Protein AF-A0A3C0DJ06-F1 (afdb_monomer)

pLDDT: mean 79.45, std 18.61, range [30.72, 96.0]

Mean predicted aligned error: 8.32 Å

Nearest PDB structures (foldseek):
  1d2a-assembly2_B  TM=7.781E-01  e=3.397E+00  Saccharomyces cerevisiae
  7u2p-assembly1_B  TM=2.894E-01  e=1.034E+00  Homo sapiens
  7s0y-assembly1_B  TM=3.295E-01  e=7.508E+00  Homo sapiens
  7p8d-assembly1_A  TM=2.567E-01  e=7.028E+00  Arabidopsis thaliana

Solvent-accessible surface area (backbone atoms only — not comparable to full-atom values): 7655 Å² total; per-residue (Å²): 89,37,40,34,25,24,23,50,59,34,25,50,46,6,32,50,27,46,35,34,61,62,63,78,38,62,61,90,46,79,80,52,70,73,57,49,74,67,41,81,63,39,72,38,82,88,59,55,58,79,42,82,40,84,74,50,64,43,99,82,68,25,43,33,27,26,24,6,34,57,98,40,50,71,59,52,54,50,48,54,52,53,52,38,34,72,74,65,79,38,81,71,51,71,48,79,44,67,28,77,87,38,66,34,54,65,41,51,61,59,40,50,52,64,69,74,44,94,79,76,80,83,78,80,72,86,66,68,64,75,77,77,115

Radius of gyration: 14.32 Å; Cα contacts (8 Å, |Δi|>4): 211; chains: 1; bounding box: 41×31×36 Å

Foldseek 3Di:
DAEEEEEAFLAAQQQLLLCCLQVLDPLVDDDDPVSQVPGPRHRDPPDGALDWDFRDAHPVRHTYTTHNQRVNVVVSVVCVQVVCCVPVVDRPQYDYDYRVLPPSSNSVVVSVVVVVPPPNDDDPPPPPPVVVD

Sequence (133 aa):
MNVVYYCWDGIFDSPMAAMIHLGYLSEERPPKIGELMALPNYGRLDRQAGRLYFAGADGHINAVFTLGCLNKAELIQRVIREATRQLFNSEAQFLFFDCQSIPAWRCSLAKWFAMADPSGLRLNYRKSIKSFA

Secondary structure (DSSP, 8-state):
-EEEEEESSSSSHHHHHHHHHTTSS-SSSPPPHHHHHHSTTTT-TT--TT-EEEEEE-TT-PEEEEEE-TT-HHHHHHHHHHHHHHHHSS---EEEEESSSS-GGGTHHHHHHHHH-SS-----TTTTGGG--

Structure (mmCIF, N/CA/C/O backbone):
data_AF-A0A3C0DJ06-F1
#
_entry.id   AF-A0A3C0DJ06-F1
#
loop_
_atom_site.group_PDB
_atom_site.id
_atom_site.type_symbol
_atom_site.label_atom_id
_atom_site.label_alt_id
_atom_site.label_comp_id
_atom_site.label_asym_id
_atom_site.label_entity_id
_atom_site.label_seq_id
_atom_site.pdbx_PDB_ins_code
_atom_site.Cartn_x
_atom_site.Cartn_y
_atom_site.Cartn_z
_atom_site.occupancy
_atom_site.B_iso_or_equiv
_atom_site.auth_seq_id
_atom_site.auth_comp_id
_atom_site.auth_asym_id
_atom_site.auth_atom_id
_atom_site.pdbx_PDB_model_num
ATOM 1 N N . MET A 1 1 ? -4.601 -8.343 12.067 1.00 87.12 1 MET A N 1
ATOM 2 C CA . MET A 1 1 ? -4.062 -6.958 12.074 1.00 87.12 1 MET A CA 1
ATOM 3 C C . MET A 1 1 ? -4.282 -6.306 10.709 1.00 87.12 1 MET A C 1
ATOM 5 O O . MET A 1 1 ? -4.351 -7.036 9.725 1.00 87.12 1 MET A O 1
ATOM 9 N N . ASN A 1 2 ? -4.358 -4.973 10.619 1.00 91.56 2 ASN A N 1
ATOM 10 C CA . ASN A 1 2 ? -4.244 -4.254 9.342 1.00 91.56 2 ASN A CA 1
ATOM 11 C C . ASN A 1 2 ? -2.824 -3.684 9.199 1.00 91.56 2 ASN A C 1
ATOM 13 O O . ASN A 1 2 ? -2.410 -2.826 9.980 1.00 91.56 2 ASN A O 1
ATOM 17 N N . VAL A 1 3 ? -2.071 -4.148 8.207 1.00 94.38 3 VAL A N 1
ATOM 18 C CA . VAL A 1 3 ? -0.706 -3.689 7.917 1.00 94.38 3 VAL A CA 1
ATOM 19 C C . VAL A 1 3 ? -0.751 -2.737 6.732 1.00 94.38 3 VAL A C 1
ATOM 21 O O . VAL A 1 3 ? -1.237 -3.098 5.668 1.00 94.38 3 VAL A O 1
ATOM 24 N N . VAL A 1 4 ? -0.246 -1.520 6.894 1.00 95.12 4 VAL A N 1
ATOM 25 C CA . VAL A 1 4 ? -0.295 -0.476 5.869 1.00 95.12 4 VAL A CA 1
ATOM 26 C C . VAL A 1 4 ? 1.118 -0.032 5.522 1.00 95.12 4 VAL A C 1
ATOM 28 O O . VAL A 1 4 ? 1.774 0.669 6.293 1.00 95.12 4 VAL A O 1
ATOM 31 N N . TYR A 1 5 ? 1.568 -0.389 4.325 1.00 94.12 5 TYR A N 1
ATOM 32 C CA . TYR A 1 5 ? 2.773 0.177 3.729 1.00 94.12 5 TYR A CA 1
ATOM 33 C C . TYR A 1 5 ? 2.426 1.503 3.067 1.00 94.12 5 TYR A C 1
ATOM 35 O O . TYR A 1 5 ? 1.497 1.565 2.258 1.00 94.12 5 TYR A O 1
ATOM 43 N N . TYR A 1 6 ? 3.157 2.569 3.386 1.00 94.12 6 TYR A N 1
ATOM 44 C CA . TYR A 1 6 ? 2.919 3.869 2.771 1.00 94.12 6 TYR A CA 1
ATOM 45 C C . TYR A 1 6 ? 4.182 4.508 2.202 1.00 94.12 6 TYR A C 1
ATOM 47 O O . TYR A 1 6 ? 5.285 4.316 2.707 1.00 94.12 6 TYR A O 1
ATOM 55 N N . CYS A 1 7 ? 4.003 5.287 1.140 1.00 92.25 7 CYS A N 1
ATOM 56 C CA . CYS A 1 7 ? 5.034 6.150 0.565 1.00 92.25 7 CYS A CA 1
ATOM 57 C C . CYS A 1 7 ? 4.411 7.474 0.093 1.00 92.25 7 CYS A C 1
ATOM 59 O O . CYS A 1 7 ? 3.292 7.806 0.492 1.00 92.25 7 CYS A O 1
ATOM 61 N N . TRP A 1 8 ? 5.125 8.246 -0.729 1.00 92.56 8 TRP A N 1
ATOM 62 C CA . TRP A 1 8 ? 4.641 9.534 -1.224 1.00 92.56 8 TRP A CA 1
ATOM 63 C C . TRP A 1 8 ? 3.382 9.385 -2.091 1.00 92.56 8 TRP A C 1
ATOM 65 O O . TRP A 1 8 ? 2.309 9.847 -1.719 1.00 92.56 8 TRP A O 1
ATOM 75 N N . ASP A 1 9 ? 3.479 8.705 -3.228 1.00 92.00 9 ASP A N 1
ATOM 76 C CA . ASP A 1 9 ? 2.391 8.599 -4.210 1.00 92.00 9 ASP A CA 1
ATOM 77 C C . ASP A 1 9 ? 1.561 7.313 -4.073 1.00 92.00 9 ASP A C 1
ATOM 79 O O . ASP A 1 9 ? 0.401 7.268 -4.477 1.00 92.00 9 ASP A O 1
ATOM 83 N N . GLY A 1 10 ? 2.120 6.277 -3.447 1.00 92.19 10 GLY A N 1
ATOM 84 C CA . GLY A 1 10 ? 1.491 4.964 -3.353 1.00 92.19 10 GLY A CA 1
ATOM 85 C C . GLY A 1 10 ? 1.641 4.111 -4.614 1.00 92.19 10 GLY A C 1
ATOM 86 O O . GLY A 1 10 ? 0.869 3.160 -4.760 1.00 92.19 10 GLY A O 1
ATOM 87 N N . ILE A 1 11 ? 2.568 4.450 -5.518 1.00 91.88 11 ILE A N 1
ATOM 88 C CA . ILE A 1 11 ? 2.710 3.863 -6.863 1.00 91.88 11 ILE A CA 1
ATOM 89 C C . ILE A 1 11 ? 3.858 2.847 -6.932 1.00 91.88 11 ILE A C 1
ATOM 91 O O . ILE A 1 11 ? 3.706 1.803 -7.567 1.00 91.88 11 ILE A O 1
ATOM 95 N N . PHE A 1 12 ? 4.988 3.123 -6.273 1.00 89.19 12 PHE A N 1
ATOM 96 C CA . PHE A 1 12 ? 6.198 2.299 -6.400 1.00 89.19 12 PHE A CA 1
ATOM 97 C C . PHE A 1 12 ? 6.593 1.609 -5.090 1.00 89.19 12 PHE A C 1
ATOM 99 O O . PHE A 1 12 ? 6.413 0.398 -4.955 1.00 89.19 12 PHE A O 1
ATOM 106 N N . ASP A 1 13 ? 7.086 2.369 -4.108 1.00 89.50 13 ASP A N 1
ATOM 107 C CA . ASP A 1 13 ? 7.722 1.785 -2.919 1.00 89.50 13 ASP A CA 1
ATOM 108 C C . ASP A 1 13 ? 6.750 0.998 -2.043 1.00 89.50 13 ASP A C 1
ATOM 110 O O . ASP A 1 13 ? 7.060 -0.116 -1.625 1.00 89.50 13 ASP A O 1
ATOM 114 N N . SER A 1 14 ? 5.555 1.541 -1.779 1.00 92.75 14 SER A N 1
ATOM 115 C CA . SER A 1 14 ? 4.585 0.842 -0.930 1.00 92.75 14 SER A CA 1
ATOM 116 C C . SER A 1 14 ? 3.993 -0.413 -1.584 1.00 92.75 14 SER A C 1
ATOM 118 O O . SER A 1 14 ? 3.948 -1.433 -0.894 1.00 92.75 14 SER A O 1
ATOM 120 N N . PRO A 1 15 ? 3.609 -0.432 -2.883 1.00 92.31 15 PRO A N 1
ATOM 121 C CA . PRO A 1 15 ? 3.297 -1.683 -3.575 1.00 92.31 15 PRO A CA 1
ATOM 122 C C . PRO A 1 15 ? 4.436 -2.699 -3.539 1.00 92.31 15 PRO A C 1
ATOM 124 O O . PRO A 1 15 ? 4.191 -3.858 -3.215 1.00 92.31 15 PRO A O 1
ATOM 127 N N . MET A 1 16 ? 5.677 -2.279 -3.797 1.00 90.75 16 MET A N 1
ATOM 128 C CA . MET A 1 16 ? 6.826 -3.187 -3.760 1.00 90.75 16 MET A CA 1
ATOM 129 C C . MET A 1 16 ? 7.028 -3.797 -2.365 1.00 90.75 16 MET A C 1
ATOM 131 O O . MET A 1 16 ? 7.156 -5.015 -2.241 1.00 90.75 16 MET A O 1
ATOM 135 N N . A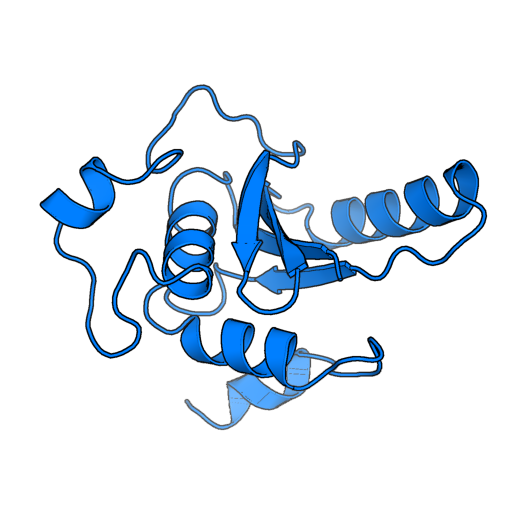LA A 1 17 ? 6.992 -2.979 -1.310 1.00 91.19 17 ALA A N 1
ATOM 136 C CA . ALA A 1 17 ? 7.136 -3.433 0.072 1.00 91.19 17 ALA A CA 1
ATOM 137 C C . ALA A 1 17 ? 6.025 -4.410 0.493 1.00 91.19 17 ALA A C 1
ATOM 139 O O . ALA A 1 17 ? 6.304 -5.430 1.126 1.00 91.19 17 ALA A O 1
ATOM 140 N N . ALA A 1 18 ? 4.776 -4.147 0.098 1.00 92.56 18 ALA A N 1
ATOM 141 C CA . ALA A 1 18 ? 3.665 -5.059 0.353 1.00 92.56 18 ALA A CA 1
ATOM 142 C C . ALA A 1 18 ? 3.850 -6.410 -0.359 1.00 92.56 18 ALA A C 1
ATOM 144 O O . ALA A 1 18 ? 3.535 -7.451 0.210 1.00 92.56 18 ALA A O 1
ATOM 145 N N . MET A 1 19 ? 4.396 -6.418 -1.577 1.00 92.56 19 MET A N 1
ATOM 146 C CA . MET A 1 19 ? 4.654 -7.659 -2.317 1.00 92.56 19 MET A CA 1
ATOM 147 C C . MET A 1 19 ? 5.810 -8.472 -1.724 1.00 92.56 19 MET A C 1
ATOM 149 O O . MET A 1 19 ? 5.752 -9.700 -1.731 1.00 92.56 19 MET A O 1
ATOM 153 N N . ILE A 1 20 ? 6.814 -7.814 -1.139 1.00 90.12 20 ILE A N 1
ATOM 154 C CA . ILE A 1 20 ? 7.853 -8.481 -0.335 1.00 90.12 20 ILE A CA 1
ATOM 155 C C . ILE A 1 20 ? 7.235 -9.104 0.919 1.00 90.12 20 ILE A C 1
ATOM 157 O O . ILE A 1 20 ? 7.450 -10.284 1.189 1.00 90.12 20 ILE A O 1
ATOM 161 N N . HIS A 1 21 ? 6.412 -8.347 1.654 1.00 90.62 21 HIS A N 1
ATOM 162 C CA . HIS A 1 21 ? 5.714 -8.855 2.839 1.00 90.62 21 HIS A CA 1
ATOM 163 C C . HIS A 1 21 ? 4.938 -10.136 2.521 1.00 90.62 21 HIS A C 1
ATOM 165 O O . HIS A 1 21 ? 5.077 -11.145 3.213 1.00 90.62 21 HIS A O 1
ATOM 171 N N . LEU A 1 22 ? 4.148 -10.096 1.447 1.00 91.50 22 LEU A N 1
ATOM 172 C CA . LEU A 1 22 ? 3.293 -11.195 1.003 1.00 91.50 22 LEU A CA 1
ATOM 173 C C . LEU A 1 22 ? 4.073 -12.364 0.370 1.00 91.50 22 LEU A C 1
ATOM 175 O O . LEU A 1 22 ? 3.467 -13.369 0.017 1.00 91.50 22 LEU A O 1
ATOM 179 N N . GLY A 1 23 ? 5.400 -12.260 0.237 1.00 90.06 23 GLY A N 1
ATOM 180 C CA . GLY A 1 23 ? 6.252 -13.329 -0.289 1.00 90.06 23 GLY A CA 1
ATOM 181 C C . GLY A 1 23 ? 6.265 -13.453 -1.816 1.00 90.06 23 GLY A C 1
ATOM 182 O O . GLY A 1 23 ? 6.796 -14.431 -2.332 1.00 90.06 23 GLY A O 1
ATOM 183 N N . TYR A 1 24 ? 5.720 -12.475 -2.549 1.00 91.38 24 TYR A N 1
ATOM 184 C CA . TYR A 1 24 ? 5.813 -12.428 -4.016 1.00 91.38 24 TYR A CA 1
ATOM 185 C C . TYR A 1 24 ? 7.195 -11.982 -4.504 1.00 91.38 24 TYR A C 1
ATOM 187 O O . TYR A 1 24 ? 7.587 -12.291 -5.627 1.00 91.38 24 TYR A O 1
ATOM 195 N N . LEU A 1 25 ? 7.929 -11.242 -3.671 1.00 90.56 25 LEU A N 1
ATOM 196 C CA . LEU A 1 25 ? 9.300 -10.816 -3.930 1.00 90.56 25 LEU A CA 1
ATOM 197 C C . LEU A 1 25 ? 10.246 -11.343 -2.851 1.00 90.56 25 LEU A C 1
ATOM 199 O O . LEU A 1 25 ? 9.868 -11.499 -1.692 1.00 90.56 25 LEU A O 1
ATOM 203 N N . SER A 1 26 ? 11.501 -11.559 -3.242 1.00 86.69 26 SER A N 1
ATOM 204 C CA . SER A 1 26 ? 12.563 -11.980 -2.329 1.00 86.69 26 SER A CA 1
ATOM 205 C C . SER A 1 26 ? 12.904 -10.893 -1.308 1.00 86.69 26 SER A C 1
ATOM 207 O O . SER A 1 26 ? 13.080 -9.733 -1.670 1.00 86.69 26 SER A O 1
ATOM 209 N N . GLU A 1 27 ? 13.104 -11.295 -0.054 1.00 83.25 27 GLU A N 1
ATOM 210 C CA . GLU A 1 27 ? 13.592 -10.423 1.028 1.00 83.25 27 GLU A CA 1
ATOM 211 C C . GLU A 1 27 ? 15.120 -10.285 1.050 1.00 83.25 27 GLU A C 1
ATOM 213 O O . GLU A 1 27 ? 15.652 -9.332 1.613 1.00 83.25 27 GLU A O 1
ATOM 218 N N . GLU A 1 28 ? 15.832 -11.241 0.450 1.00 83.25 28 GLU A N 1
ATOM 219 C CA . GLU A 1 28 ? 17.297 -11.342 0.540 1.00 83.25 28 GLU A CA 1
ATOM 220 C C . GLU A 1 28 ? 18.043 -10.639 -0.601 1.00 83.25 28 GLU A C 1
ATOM 222 O O . GLU A 1 28 ? 19.263 -10.484 -0.554 1.00 83.25 28 GLU A O 1
ATOM 227 N N . ARG A 1 29 ? 17.329 -10.213 -1.649 1.00 83.44 29 ARG A N 1
ATOM 228 C C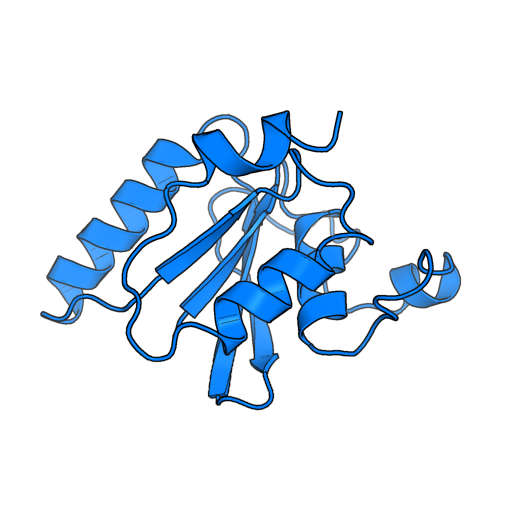A . ARG A 1 29 ? 17.931 -9.591 -2.832 1.00 83.44 29 ARG A CA 1
ATOM 229 C C . ARG A 1 29 ? 17.031 -8.510 -3.422 1.00 83.44 29 ARG A C 1
ATOM 231 O O . ARG A 1 29 ? 15.811 -8.595 -3.284 1.00 83.44 29 ARG A O 1
ATOM 238 N N . PRO A 1 30 ? 17.601 -7.551 -4.168 1.00 80.00 30 PRO A N 1
ATOM 239 C CA . PRO A 1 30 ? 16.808 -6.626 -4.959 1.00 80.00 30 PRO A CA 1
ATOM 240 C C . PRO A 1 30 ? 15.898 -7.354 -5.970 1.00 80.00 30 PRO A C 1
ATOM 242 O O . PRO A 1 30 ? 16.296 -8.381 -6.547 1.00 80.00 30 PRO A O 1
ATOM 245 N N . PRO A 1 31 ? 14.686 -6.829 -6.215 1.00 84.56 31 PRO A N 1
ATOM 246 C CA . PRO A 1 31 ? 13.795 -7.355 -7.237 1.00 84.56 31 PRO A CA 1
ATOM 247 C C . PRO A 1 31 ? 14.316 -7.017 -8.638 1.00 84.56 31 PRO A C 1
ATOM 249 O O . PRO A 1 31 ? 14.887 -5.952 -8.882 1.00 84.56 31 PRO A O 1
ATOM 252 N N . LYS A 1 32 ? 14.106 -7.931 -9.583 1.00 86.38 32 LYS A N 1
ATOM 253 C CA . LYS A 1 32 ? 14.376 -7.702 -11.005 1.00 86.38 32 LYS A CA 1
ATOM 254 C C . LYS A 1 32 ? 13.254 -6.864 -11.609 1.00 86.38 32 LYS A C 1
ATOM 256 O O . LYS A 1 32 ? 12.100 -6.981 -11.208 1.00 86.38 32 LYS A O 1
ATOM 261 N N . ILE A 1 33 ? 13.566 -6.099 -12.655 1.00 81.75 33 ILE A N 1
ATOM 262 C CA . ILE A 1 33 ? 12.565 -5.263 -13.335 1.00 81.75 33 ILE A CA 1
ATOM 263 C C . ILE A 1 33 ? 11.360 -6.074 -13.836 1.00 81.75 33 ILE A C 1
ATOM 265 O O . ILE A 1 33 ? 10.226 -5.646 -13.673 1.00 81.75 33 ILE A O 1
ATOM 269 N N . GLY A 1 34 ? 11.587 -7.281 -14.366 1.00 86.38 34 GLY A N 1
ATOM 270 C CA . GLY A 1 34 ? 10.505 -8.164 -14.809 1.00 86.38 34 GLY A CA 1
ATOM 271 C C . GLY A 1 34 ? 9.607 -8.649 -13.668 1.00 86.38 34 GLY A C 1
ATOM 272 O O . GLY A 1 34 ? 8.408 -8.793 -13.872 1.00 86.38 34 GLY A O 1
ATOM 273 N N . GLU A 1 35 ? 10.160 -8.841 -12.463 1.00 89.44 35 GLU A N 1
ATOM 274 C CA . GLU A 1 35 ? 9.368 -9.182 -11.274 1.00 89.44 35 GLU A CA 1
ATOM 275 C C . GLU A 1 35 ? 8.482 -7.997 -10.893 1.00 89.44 35 GLU A C 1
ATOM 277 O O . GLU A 1 35 ? 7.284 -8.174 -10.728 1.00 89.44 35 GLU A O 1
ATOM 282 N N . LEU A 1 36 ? 9.045 -6.782 -10.852 1.00 85.44 36 LEU A N 1
ATOM 283 C CA . LEU A 1 36 ? 8.313 -5.553 -10.527 1.00 85.44 36 LEU A CA 1
ATOM 284 C C . LEU A 1 36 ? 7.171 -5.261 -11.501 1.00 85.44 36 LEU A C 1
ATOM 286 O O . LEU A 1 36 ? 6.060 -4.963 -11.071 1.00 85.44 36 LEU A O 1
ATOM 290 N N . MET A 1 37 ? 7.425 -5.382 -12.804 1.00 84.25 37 MET A N 1
ATOM 291 C CA . MET A 1 37 ? 6.420 -5.131 -13.843 1.00 84.25 37 MET A CA 1
ATOM 292 C C . MET A 1 37 ? 5.293 -6.174 -13.852 1.00 84.25 37 MET A C 1
ATOM 294 O O . MET A 1 37 ? 4.224 -5.904 -14.393 1.00 84.25 37 MET A O 1
ATOM 298 N N . ALA A 1 38 ? 5.517 -7.348 -13.255 1.00 88.69 38 ALA A N 1
ATOM 299 C CA . ALA A 1 38 ? 4.501 -8.383 -13.094 1.00 88.69 38 ALA A CA 1
ATOM 300 C C . ALA A 1 38 ? 3.657 -8.208 -11.819 1.00 88.69 38 ALA A C 1
ATOM 302 O O . ALA A 1 38 ? 2.638 -8.886 -11.667 1.00 88.69 38 ALA A O 1
ATOM 303 N N . LEU A 1 39 ? 4.059 -7.329 -10.892 1.00 85.31 39 LEU A N 1
ATOM 304 C CA . LEU A 1 39 ? 3.345 -7.166 -9.632 1.00 85.31 39 LEU A CA 1
ATOM 305 C C . LEU A 1 39 ? 2.010 -6.452 -9.830 1.00 85.31 39 LEU A C 1
ATOM 307 O O . LEU A 1 39 ? 1.941 -5.412 -10.496 1.00 85.31 39 LEU A O 1
ATOM 311 N N . PRO A 1 40 ? 0.949 -6.919 -9.153 1.00 77.12 40 PRO A N 1
ATOM 312 C CA . PRO A 1 40 ? -0.277 -6.157 -9.082 1.00 77.12 40 PRO A CA 1
ATOM 313 C C . PRO A 1 40 ? 0.009 -4.821 -8.393 1.00 77.12 40 PRO A C 1
ATOM 315 O O . PRO A 1 40 ? 0.679 -4.750 -7.364 1.00 77.12 40 PRO A O 1
ATOM 318 N N . ASN A 1 41 ? -0.557 -3.751 -8.943 1.00 80.19 41 ASN A N 1
ATOM 319 C CA . ASN A 1 41 ? -0.525 -2.403 -8.376 1.00 80.19 41 ASN A CA 1
ATOM 320 C C . ASN A 1 41 ? 0.805 -1.637 -8.418 1.00 80.19 41 ASN A C 1
ATOM 322 O O . ASN A 1 41 ? 0.792 -0.454 -8.073 1.00 80.19 41 ASN A O 1
ATOM 326 N N . TYR A 1 42 ? 1.904 -2.238 -8.873 1.00 88.75 42 TYR A N 1
ATOM 327 C CA . TYR A 1 42 ? 3.170 -1.529 -9.065 1.00 88.75 42 TYR A CA 1
ATOM 328 C C . TYR A 1 42 ? 3.119 -0.643 -10.319 1.00 88.75 42 TYR A C 1
ATOM 330 O O . TYR A 1 42 ? 2.629 -1.068 -11.364 1.00 88.75 42 TYR A O 1
ATOM 338 N N . GLY A 1 43 ? 3.584 0.605 -10.224 1.00 86.25 43 GLY A N 1
ATOM 339 C CA . GLY A 1 43 ? 3.647 1.525 -11.370 1.00 86.25 43 GLY A CA 1
ATOM 340 C C . GLY A 1 43 ? 2.288 2.000 -11.902 1.00 86.25 43 GLY A C 1
ATOM 341 O O . GLY A 1 43 ? 2.216 2.613 -12.965 1.00 86.25 43 GLY A O 1
ATOM 342 N N . ARG A 1 44 ? 1.195 1.727 -11.181 1.00 88.06 44 ARG A N 1
ATOM 343 C CA . ARG A 1 44 ? -0.167 2.090 -11.591 1.00 88.06 44 ARG A CA 1
ATOM 344 C C . ARG A 1 44 ? -0.459 3.573 -11.368 1.00 88.06 44 ARG A C 1
ATOM 346 O O . ARG A 1 44 ? -0.691 4.000 -10.239 1.00 88.06 44 ARG A O 1
ATOM 353 N N . LEU A 1 45 ? -0.500 4.335 -12.461 1.00 85.38 45 LEU A N 1
ATOM 354 C CA . LEU A 1 45 ? -0.758 5.783 -12.457 1.00 85.38 45 LEU A CA 1
ATOM 355 C C . LEU A 1 45 ? -2.214 6.160 -12.141 1.00 85.38 45 LEU A C 1
ATOM 357 O O . LEU A 1 45 ? -2.493 7.307 -11.815 1.00 85.38 45 LEU A O 1
ATOM 361 N N . ASP A 1 46 ? -3.148 5.211 -12.217 1.00 87.44 46 ASP A N 1
ATOM 362 C CA . ASP A 1 46 ? -4.557 5.417 -11.862 1.00 87.44 46 ASP A CA 1
ATOM 363 C C . ASP A 1 46 ? -4.809 5.385 -10.342 1.00 87.44 46 ASP A C 1
ATOM 365 O O . ASP A 1 46 ? -5.927 5.627 -9.875 1.00 87.44 46 ASP A O 1
ATOM 369 N N . ARG A 1 47 ? -3.768 5.106 -9.550 1.00 88.81 47 ARG A N 1
ATOM 370 C CA . ARG A 1 47 ? -3.825 5.147 -8.092 1.00 88.81 47 ARG A CA 1
ATOM 371 C C . ARG A 1 47 ? -3.792 6.585 -7.586 1.00 88.81 47 ARG A C 1
ATOM 373 O O . ARG A 1 47 ? -3.045 7.435 -8.049 1.00 88.81 47 ARG A O 1
ATOM 380 N N . GLN A 1 48 ? -4.606 6.820 -6.570 1.00 90.19 48 GLN A N 1
ATOM 381 C CA . GLN A 1 48 ? -4.766 8.112 -5.912 1.00 90.19 48 GLN A CA 1
ATOM 382 C C . GLN A 1 48 ? -4.172 8.084 -4.504 1.00 90.19 48 GLN A C 1
ATOM 384 O O . GLN A 1 48 ? -4.469 7.176 -3.719 1.00 90.19 48 GLN A O 1
ATOM 389 N N . ALA A 1 49 ? -3.380 9.106 -4.174 1.00 92.62 49 ALA A N 1
ATOM 390 C CA . ALA A 1 49 ? -2.951 9.357 -2.804 1.00 92.62 49 ALA A CA 1
ATOM 391 C C . ALA A 1 49 ? -4.168 9.583 -1.885 1.00 92.62 49 ALA A C 1
ATOM 393 O O . ALA A 1 49 ? -5.210 10.076 -2.312 1.00 92.62 49 ALA A O 1
ATOM 394 N N . GLY A 1 50 ? -4.045 9.195 -0.617 1.00 94.19 50 GLY A N 1
ATOM 395 C CA . GLY A 1 50 ? -5.127 9.226 0.369 1.00 94.19 50 GLY A CA 1
ATOM 396 C C . GLY A 1 50 ? -6.071 8.021 0.315 1.00 94.19 50 GLY A C 1
ATOM 397 O O . GLY A 1 50 ? -6.924 7.892 1.191 1.00 94.19 50 GLY A O 1
ATOM 398 N N . ARG A 1 51 ? -5.913 7.111 -0.657 1.00 93.75 51 ARG A N 1
ATOM 399 C CA . ARG A 1 51 ? -6.712 5.883 -0.760 1.00 93.75 51 ARG A CA 1
ATOM 400 C C . ARG A 1 51 ? -5.921 4.657 -0.306 1.00 93.75 51 ARG A C 1
ATOM 402 O O . ARG A 1 51 ? -4.803 4.427 -0.761 1.00 93.75 51 ARG A O 1
ATOM 409 N N . LEU A 1 52 ? -6.538 3.853 0.562 1.00 94.06 52 LEU A N 1
ATOM 410 C CA . LEU A 1 52 ? -6.057 2.516 0.910 1.00 94.06 52 LEU A CA 1
ATOM 411 C C . LEU A 1 52 ? -6.387 1.537 -0.219 1.00 94.06 52 LEU A C 1
ATOM 413 O O . LEU A 1 52 ? -7.536 1.446 -0.655 1.00 94.06 52 LEU A O 1
ATOM 417 N N . TYR A 1 53 ? -5.389 0.773 -0.650 1.00 95.12 53 TYR A N 1
ATOM 418 C CA . TYR A 1 53 ? -5.564 -0.326 -1.595 1.00 95.12 53 TYR A CA 1
ATOM 419 C C . TYR A 1 53 ? -5.181 -1.635 -0.929 1.00 95.12 53 TYR A C 1
ATOM 421 O O . TYR A 1 53 ? -4.057 -1.776 -0.446 1.00 95.12 53 TYR A O 1
ATOM 429 N N . PHE A 1 54 ? -6.107 -2.589 -0.930 1.00 95.31 54 PHE A N 1
ATOM 430 C CA . PHE A 1 54 ? -5.855 -3.937 -0.441 1.00 95.31 54 PHE A CA 1
ATOM 431 C C . PHE A 1 54 ? -4.861 -4.654 -1.361 1.00 95.31 54 PHE A C 1
ATOM 433 O O . PHE A 1 54 ? -5.033 -4.665 -2.580 1.00 95.31 54 PHE A O 1
ATOM 440 N N . ALA A 1 55 ? -3.806 -5.207 -0.771 1.00 94.00 55 ALA A N 1
ATOM 441 C CA . ALA A 1 55 ? -2.745 -5.925 -1.467 1.00 94.00 55 ALA A CA 1
ATOM 442 C C . ALA A 1 55 ? -2.887 -7.447 -1.319 1.00 94.00 55 ALA A C 1
ATOM 444 O O . ALA A 1 55 ? -2.527 -8.179 -2.236 1.00 94.00 55 ALA A O 1
ATOM 445 N N . GLY A 1 56 ? -3.421 -7.920 -0.191 1.00 94.44 56 GLY A N 1
ATOM 446 C CA . GLY A 1 56 ? -3.610 -9.341 0.088 1.00 94.44 56 GLY A CA 1
ATOM 447 C C . GLY A 1 56 ? -3.670 -9.628 1.584 1.00 94.44 56 GLY A C 1
ATOM 448 O O . GLY A 1 56 ? -3.640 -8.707 2.400 1.00 94.44 56 GLY A O 1
ATOM 449 N N . ALA A 1 57 ? -3.746 -10.908 1.937 1.00 94.12 57 ALA A N 1
ATOM 450 C CA . ALA A 1 57 ? -3.593 -11.377 3.309 1.00 94.12 57 ALA A CA 1
ATOM 451 C C . ALA A 1 57 ? -2.285 -12.166 3.445 1.00 94.12 57 ALA A C 1
ATOM 453 O O . ALA A 1 57 ? -1.936 -12.924 2.538 1.00 94.12 57 ALA A O 1
ATOM 454 N N . ASP A 1 58 ? -1.562 -11.972 4.547 1.00 90.75 58 ASP A N 1
ATOM 455 C CA . ASP A 1 58 ? -0.347 -12.737 4.844 1.00 90.75 58 ASP A CA 1
ATOM 456 C C . ASP A 1 58 ? -0.664 -14.120 5.456 1.00 90.75 58 ASP A C 1
ATOM 458 O O . ASP A 1 58 ? -1.822 -14.487 5.672 1.00 90.75 58 ASP A O 1
ATOM 462 N N . GLY A 1 59 ? 0.381 -14.895 5.771 1.00 85.56 59 GLY A N 1
ATOM 463 C CA . GLY A 1 59 ? 0.249 -16.214 6.406 1.00 85.56 59 GLY A CA 1
ATOM 464 C C . GLY A 1 59 ? -0.341 -16.202 7.826 1.00 85.56 59 GLY A C 1
ATOM 465 O O . GLY A 1 59 ? -0.646 -17.265 8.359 1.00 85.56 59 GLY A O 1
ATOM 466 N N . HIS A 1 60 ? -0.526 -15.025 8.429 1.00 86.25 60 HIS A N 1
ATOM 467 C CA . HIS A 1 60 ? -1.126 -14.822 9.750 1.00 86.25 60 HIS A CA 1
ATOM 468 C C . HIS A 1 60 ? -2.512 -14.164 9.671 1.00 86.25 60 HIS A C 1
ATOM 470 O O . HIS A 1 60 ? -3.053 -13.743 10.694 1.00 86.25 60 HIS A O 1
ATOM 476 N N . ILE A 1 61 ? -3.111 -14.096 8.474 1.00 86.31 61 ILE A N 1
ATOM 477 C CA . ILE A 1 61 ? -4.437 -13.501 8.237 1.00 86.31 61 ILE A CA 1
ATOM 478 C C . ILE A 1 61 ? -4.431 -11.988 8.552 1.00 86.31 61 ILE A C 1
ATOM 480 O O . ILE A 1 61 ? -5.457 -11.367 8.838 1.00 86.31 61 ILE A O 1
ATOM 484 N N . ASN A 1 62 ? -3.267 -11.342 8.475 1.00 90.06 62 ASN A N 1
ATOM 485 C CA . ASN A 1 62 ? -3.194 -9.890 8.492 1.00 90.06 62 ASN A CA 1
ATOM 486 C C . ASN A 1 62 ? -3.569 -9.351 7.117 1.00 90.06 62 ASN A C 1
ATOM 488 O O . ASN A 1 62 ? -3.032 -9.781 6.098 1.00 90.06 62 ASN A O 1
ATOM 492 N N . ALA A 1 63 ? -4.468 -8.371 7.090 1.00 93.31 63 ALA A N 1
ATOM 493 C CA . ALA A 1 63 ? -4.820 -7.671 5.869 1.00 93.31 63 ALA A CA 1
ATOM 494 C C . ALA A 1 63 ? -3.725 -6.647 5.544 1.00 93.31 63 ALA A C 1
ATOM 496 O O . ALA A 1 63 ? -3.454 -5.739 6.334 1.00 93.31 63 ALA A O 1
ATOM 497 N N . VAL A 1 64 ? -3.092 -6.796 4.383 1.00 94.62 64 VAL A N 1
ATOM 498 C CA . VAL A 1 64 ? -2.005 -5.939 3.909 1.00 94.62 64 VAL A CA 1
ATOM 499 C C . VAL A 1 64 ? -2.563 -4.911 2.933 1.00 94.62 64 VAL A C 1
ATOM 501 O O . VAL A 1 64 ? -3.262 -5.242 1.974 1.00 94.62 64 VAL A O 1
ATOM 504 N N . PHE A 1 65 ? -2.225 -3.648 3.162 1.00 96.00 65 PHE A N 1
ATOM 505 C CA . PHE A 1 65 ? -2.653 -2.504 2.375 1.00 96.00 65 PHE A CA 1
ATOM 506 C C . PHE A 1 65 ? -1.468 -1.647 1.944 1.00 96.00 65 PHE A C 1
ATOM 508 O O . PHE A 1 65 ? -0.392 -1.653 2.543 1.00 96.00 65 PHE A O 1
ATOM 515 N N . THR A 1 66 ? -1.717 -0.852 0.912 1.00 95.44 66 THR A N 1
ATOM 516 C CA . THR A 1 66 ? -0.791 0.144 0.374 1.00 95.44 66 THR A CA 1
ATOM 517 C C . THR A 1 66 ? -1.459 1.513 0.338 1.00 95.44 66 THR A C 1
ATOM 519 O O . THR A 1 66 ? -2.670 1.605 0.110 1.00 95.44 66 THR A O 1
ATOM 522 N N . LEU A 1 67 ? -0.682 2.571 0.573 1.00 95.88 67 LEU A N 1
ATOM 523 C CA . LEU A 1 67 ? -1.189 3.936 0.714 1.00 95.88 67 LEU A CA 1
ATOM 524 C C . LEU A 1 67 ? -0.187 4.975 0.184 1.00 95.88 67 LEU A C 1
ATOM 526 O O . LEU A 1 67 ? 0.985 4.978 0.554 1.00 95.88 67 LEU A O 1
ATOM 530 N N . GLY A 1 68 ? -0.665 5.901 -0.643 1.00 95.38 68 GLY A N 1
ATOM 531 C CA . GLY A 1 68 ? 0.051 7.144 -0.942 1.00 95.38 68 GLY A CA 1
ATOM 532 C C . GLY A 1 68 ? -0.324 8.226 0.064 1.00 95.38 68 GLY A C 1
ATOM 533 O O . GLY A 1 68 ? -1.511 8.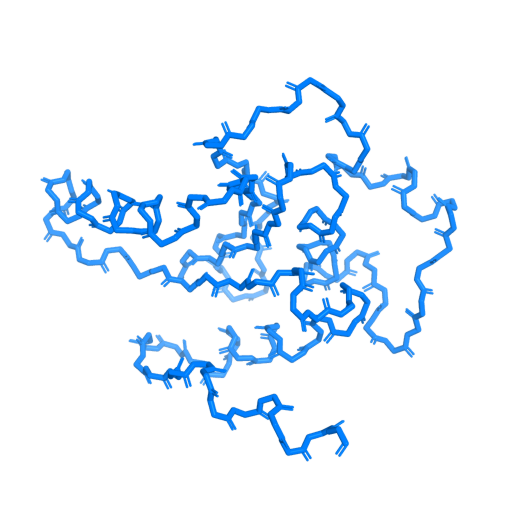472 0.268 1.00 95.38 68 GLY A O 1
ATOM 534 N N . CYS A 1 69 ? 0.654 8.866 0.697 1.00 95.44 69 CYS A N 1
ATOM 535 C CA . CYS A 1 69 ? 0.429 9.835 1.774 1.00 95.44 69 CYS A CA 1
ATOM 536 C C . CYS A 1 69 ? 0.812 11.277 1.426 1.00 95.44 69 CYS A C 1
ATOM 538 O O . CYS A 1 69 ? 0.477 12.188 2.186 1.00 95.44 69 CYS A O 1
ATOM 540 N N . LEU A 1 70 ? 1.543 11.499 0.333 1.00 92.75 70 LEU A N 1
ATOM 541 C CA . LEU A 1 70 ? 2.259 12.743 0.049 1.00 92.75 70 LEU A CA 1
ATOM 542 C C . LEU A 1 70 ? 3.041 13.188 1.303 1.00 92.75 70 LEU A C 1
ATOM 544 O O . LEU A 1 70 ? 3.681 12.377 1.973 1.00 92.75 70 LEU A O 1
ATOM 548 N N . ASN A 1 71 ? 2.912 14.456 1.694 1.00 91.31 71 ASN A N 1
ATOM 549 C CA . ASN A 1 71 ? 3.454 15.001 2.939 1.00 91.31 71 ASN A CA 1
ATOM 550 C C . ASN A 1 71 ? 2.468 14.951 4.127 1.00 91.31 71 ASN A C 1
ATOM 552 O O . ASN A 1 71 ? 2.639 15.691 5.097 1.00 91.31 71 ASN A O 1
ATOM 556 N N . LYS A 1 72 ? 1.415 14.124 4.064 1.00 95.38 72 LYS A N 1
ATOM 557 C CA . LYS A 1 72 ? 0.305 14.093 5.039 1.00 95.38 72 LYS A CA 1
ATOM 558 C C . LYS A 1 72 ? 0.194 12.779 5.819 1.00 95.38 72 LYS A C 1
ATOM 560 O O . LYS A 1 72 ? -0.858 12.510 6.393 1.00 95.38 72 LYS A O 1
ATOM 565 N N . ALA A 1 73 ? 1.261 11.978 5.884 1.00 92.50 73 ALA A N 1
ATOM 566 C CA . ALA A 1 73 ? 1.237 10.652 6.513 1.00 92.50 73 ALA A CA 1
ATOM 567 C C . ALA A 1 73 ? 0.663 10.661 7.942 1.00 92.50 73 ALA A C 1
ATOM 569 O O . ALA A 1 73 ? -0.237 9.882 8.237 1.00 92.50 73 ALA A O 1
ATOM 570 N N . GLU A 1 74 ? 1.114 11.573 8.810 1.00 93.38 74 GLU A N 1
ATOM 571 C CA . GLU A 1 74 ? 0.630 11.641 10.197 1.00 93.38 74 GLU A CA 1
ATOM 572 C C . GLU A 1 74 ? -0.872 11.964 10.284 1.00 93.38 74 GLU A C 1
ATOM 574 O O . GLU A 1 74 ? -1.605 11.330 11.044 1.00 93.38 74 GLU A O 1
ATOM 579 N N . LEU A 1 75 ? -1.345 12.915 9.469 1.00 95.56 75 LEU A N 1
ATOM 580 C CA . LEU A 1 75 ? -2.759 13.286 9.414 1.00 95.56 75 LEU A CA 1
ATOM 581 C C . LEU A 1 75 ? -3.611 12.106 8.939 1.00 95.56 75 LEU A C 1
ATOM 583 O O . LEU A 1 75 ? -4.616 11.790 9.570 1.00 95.56 75 LEU A O 1
ATOM 587 N N . ILE A 1 76 ? -3.197 11.431 7.865 1.00 95.19 76 ILE A N 1
ATOM 588 C CA . ILE A 1 76 ? -3.938 10.295 7.307 1.00 95.19 76 ILE A CA 1
ATOM 589 C C . ILE A 1 76 ? -3.993 9.137 8.311 1.00 95.19 76 ILE A C 1
ATOM 591 O O . ILE A 1 76 ? -5.065 8.581 8.537 1.00 95.19 76 ILE A O 1
ATOM 595 N N . GLN A 1 77 ? -2.880 8.812 8.976 1.00 93.25 77 GLN A N 1
ATOM 596 C CA . GLN A 1 77 ? -2.855 7.779 10.018 1.00 93.25 77 GLN A CA 1
ATOM 597 C C . GLN A 1 77 ? -3.813 8.102 11.168 1.00 93.25 77 GLN A C 1
ATOM 599 O O . GLN A 1 77 ? -4.541 7.221 11.627 1.00 93.25 77 GLN A O 1
ATOM 604 N N . ARG A 1 78 ? -3.847 9.364 11.617 1.00 93.81 78 ARG A N 1
ATOM 605 C CA . ARG A 1 78 ? -4.770 9.816 12.665 1.00 93.81 78 ARG A CA 1
ATOM 606 C C . ARG A 1 78 ? -6.224 9.689 12.220 1.00 93.81 78 ARG A C 1
ATOM 608 O O . ARG A 1 78 ? -7.032 9.153 12.968 1.00 93.81 78 ARG A O 1
ATOM 615 N N . VAL A 1 79 ? -6.543 10.118 10.999 1.00 93.75 79 VAL A N 1
ATOM 616 C CA . VAL A 1 79 ? -7.898 10.012 10.437 1.00 93.75 79 VAL A CA 1
ATOM 617 C C . VAL A 1 79 ? -8.341 8.553 10.323 1.00 93.75 79 VAL A C 1
ATOM 619 O O . VAL A 1 79 ? -9.461 8.245 10.710 1.00 93.75 79 VAL A O 1
ATOM 622 N N . ILE A 1 80 ? -7.476 7.640 9.865 1.00 92.19 80 ILE A N 1
ATOM 623 C CA . ILE A 1 80 ? -7.800 6.205 9.782 1.00 92.19 80 ILE A CA 1
ATOM 624 C C . ILE A 1 80 ? -8.109 5.635 11.172 1.00 92.19 80 ILE A C 1
ATOM 626 O O . ILE A 1 80 ? -9.116 4.944 11.344 1.00 92.19 80 ILE A O 1
ATOM 630 N N . ARG A 1 81 ? -7.278 5.940 12.176 1.00 90.00 81 ARG A N 1
ATOM 631 C CA . ARG A 1 81 ? -7.489 5.474 13.557 1.00 90.00 81 ARG A CA 1
ATOM 632 C C . ARG A 1 81 ? -8.786 6.027 14.150 1.00 90.00 81 ARG A C 1
ATOM 634 O O . ARG A 1 81 ? -9.580 5.263 14.685 1.00 90.00 81 ARG A O 1
ATOM 641 N N . GLU A 1 82 ? -9.040 7.326 14.003 1.00 91.81 82 GLU A N 1
AT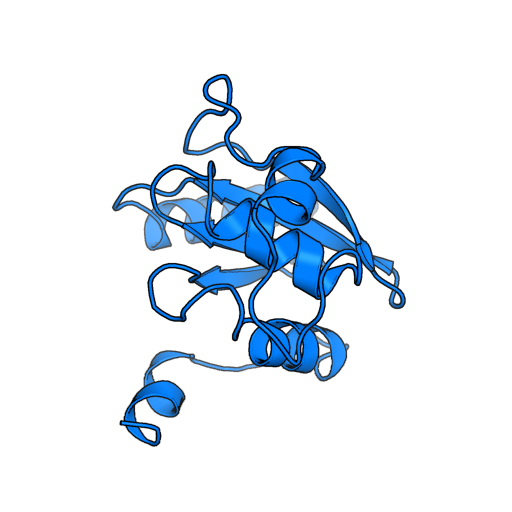OM 642 C CA . GLU A 1 82 ? -10.263 7.946 14.524 1.00 91.81 82 GLU A CA 1
ATOM 643 C C . GLU A 1 82 ? -11.521 7.448 13.809 1.00 91.81 82 GLU A C 1
ATOM 645 O O . GLU A 1 82 ? -12.495 7.091 14.468 1.00 91.81 82 GLU A O 1
ATOM 650 N N . ALA A 1 83 ? -11.506 7.358 12.477 1.00 90.69 83 ALA A N 1
ATOM 651 C CA . ALA A 1 83 ? -12.650 6.870 11.713 1.00 90.69 83 ALA A CA 1
ATOM 652 C C . ALA A 1 83 ? -13.002 5.427 12.094 1.00 90.69 83 ALA A C 1
ATOM 654 O O . ALA A 1 83 ? -14.169 5.105 12.294 1.00 90.69 83 ALA A O 1
ATOM 655 N N . THR A 1 84 ? -12.002 4.559 12.247 1.00 87.50 84 THR A N 1
ATOM 656 C CA . THR A 1 84 ? -12.246 3.154 12.603 1.00 87.50 84 THR A CA 1
ATOM 657 C C . THR A 1 84 ? -12.723 2.984 14.041 1.00 87.50 84 THR A C 1
ATOM 659 O O . THR A 1 84 ? -13.666 2.225 14.268 1.00 87.50 84 THR A O 1
ATOM 662 N N . ARG A 1 85 ? -12.179 3.764 14.983 1.00 86.75 85 ARG A N 1
ATOM 663 C CA . ARG A 1 85 ? -12.677 3.838 16.363 1.00 86.75 85 ARG A CA 1
ATOM 664 C C . ARG A 1 85 ? -14.161 4.218 16.418 1.00 86.75 85 ARG A C 1
ATOM 666 O O . ARG A 1 85 ? -14.919 3.584 17.144 1.00 86.75 85 ARG A O 1
ATOM 673 N N . GLN A 1 86 ? -14.571 5.221 15.639 1.00 89.19 86 GLN A N 1
ATOM 674 C CA . GLN A 1 86 ? -15.954 5.717 15.603 1.00 89.19 86 GLN A CA 1
ATOM 675 C C . GLN A 1 86 ? -16.919 4.749 14.904 1.00 89.19 86 GLN A C 1
ATOM 677 O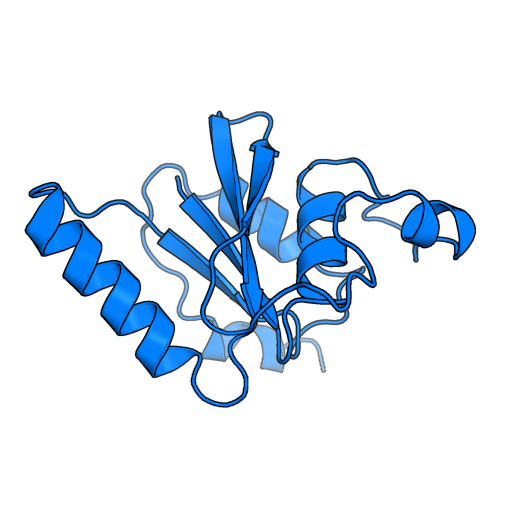 O . GLN A 1 86 ? -18.045 4.573 15.355 1.00 89.19 86 GLN A O 1
ATOM 682 N N . LEU A 1 87 ? -16.492 4.119 13.805 1.00 87.62 87 LEU A N 1
ATOM 683 C CA . LEU A 1 87 ? -17.366 3.274 12.984 1.00 87.62 87 LEU A CA 1
ATOM 684 C C . LEU A 1 87 ? -17.553 1.861 13.544 1.00 87.62 87 LEU A C 1
ATOM 686 O O . LEU A 1 87 ? -18.627 1.287 13.393 1.00 87.62 87 LEU A O 1
ATOM 690 N N . PHE A 1 88 ? -16.519 1.288 14.161 1.00 82.62 88 PHE A N 1
ATOM 691 C CA . PHE A 1 88 ? -16.511 -0.129 14.539 1.00 82.62 88 PHE A CA 1
ATOM 692 C C . PHE A 1 88 ? -16.468 -0.359 16.050 1.00 82.62 88 PHE A C 1
ATOM 694 O O . PHE A 1 88 ? -16.342 -1.506 16.477 1.00 82.62 88 PHE A O 1
ATOM 701 N N . ASN A 1 89 ? -16.531 0.715 16.850 1.00 74.00 89 ASN A N 1
ATOM 702 C CA . ASN A 1 89 ? -16.457 0.699 18.317 1.00 74.00 89 ASN A CA 1
ATOM 703 C C . ASN A 1 89 ? -15.322 -0.194 18.865 1.00 74.00 89 ASN A C 1
ATOM 705 O O . ASN A 1 89 ? -15.429 -0.802 19.928 1.00 74.00 89 ASN A O 1
ATOM 709 N N . SER A 1 90 ? -14.246 -0.313 18.088 1.00 69.56 90 SER A N 1
ATOM 710 C CA . SER A 1 90 ? -13.078 -1.137 18.357 1.00 69.56 90 SER A CA 1
ATOM 711 C C . SER A 1 90 ? -11.856 -0.420 17.810 1.00 69.56 90 SER A C 1
ATOM 713 O O . SER A 1 90 ? -11.910 0.251 16.775 1.00 69.56 90 SER A O 1
ATOM 715 N N . GLU A 1 91 ? -10.734 -0.554 18.507 1.00 63.66 91 GLU A N 1
ATOM 716 C CA . GLU A 1 91 ? -9.454 -0.129 17.962 1.00 63.66 91 GLU A CA 1
ATOM 717 C C . GLU A 1 91 ? -9.010 -1.176 16.946 1.00 63.66 91 GLU A C 1
ATOM 719 O O . GLU A 1 91 ? -8.229 -2.076 17.256 1.00 63.66 91 GLU A O 1
ATOM 724 N N . ALA A 1 92 ? -9.546 -1.092 15.725 1.00 66.88 92 ALA A N 1
ATOM 725 C CA . ALA A 1 92 ? -8.984 -1.825 14.604 1.00 66.88 92 ALA A CA 1
ATOM 726 C C . ALA A 1 92 ? -7.478 -1.540 14.591 1.00 66.88 92 ALA A C 1
ATOM 728 O O . ALA A 1 92 ? -7.040 -0.394 14.465 1.00 66.88 92 ALA A O 1
ATOM 729 N N . GLN A 1 93 ? -6.680 -2.577 14.816 1.00 83.00 93 GLN A N 1
ATOM 730 C CA . GLN A 1 93 ? -5.256 -2.384 15.006 1.00 83.00 93 GLN A CA 1
ATOM 731 C C . GLN A 1 93 ? -4.612 -2.141 13.636 1.00 83.00 93 GLN A C 1
ATOM 733 O O . GLN A 1 93 ? -4.728 -2.964 12.721 1.00 83.00 93 GLN A O 1
ATOM 738 N N . PHE A 1 94 ? -3.977 -0.975 13.492 1.00 88.75 94 PHE A N 1
ATOM 739 C CA . PHE A 1 94 ? -3.220 -0.588 12.303 1.00 88.75 94 PHE A CA 1
ATOM 740 C C . PHE A 1 94 ? -1.739 -0.433 12.629 1.00 88.75 94 PHE A C 1
ATOM 742 O O . PHE A 1 94 ? -1.364 0.373 13.496 1.00 88.75 94 PHE A O 1
ATOM 749 N N . LEU A 1 95 ? -0.910 -1.128 11.854 1.00 91.06 95 LEU A N 1
ATOM 750 C CA . LEU A 1 95 ? 0.535 -0.937 11.793 1.00 91.06 95 LEU A CA 1
ATOM 751 C C . LEU A 1 95 ? 0.876 -0.196 10.501 1.00 91.06 95 LEU A C 1
ATOM 753 O O . LEU A 1 95 ? 0.544 -0.664 9.417 1.00 91.06 95 LEU A O 1
ATOM 757 N N . PHE A 1 96 ? 1.527 0.961 10.615 1.00 90.81 96 PHE A N 1
ATOM 758 C CA . PHE A 1 96 ? 1.927 1.771 9.465 1.00 90.81 96 PHE A CA 1
ATOM 759 C C . PHE A 1 96 ? 3.441 1.721 9.282 1.00 90.81 96 PHE A C 1
ATOM 761 O O . PHE A 1 96 ? 4.185 1.987 10.226 1.00 90.81 96 PHE A O 1
ATOM 768 N N . PHE A 1 97 ? 3.886 1.442 8.059 1.00 90.94 97 PHE A N 1
ATOM 769 C CA . PHE A 1 97 ? 5.297 1.340 7.701 1.00 90.94 97 PHE A CA 1
ATOM 770 C C . PHE A 1 97 ? 5.666 2.361 6.625 1.00 90.94 97 PHE A C 1
ATOM 772 O O . PHE A 1 97 ? 5.126 2.336 5.517 1.00 90.94 97 PHE A O 1
ATOM 779 N N . ASP A 1 98 ? 6.606 3.246 6.961 1.00 89.94 98 ASP A N 1
ATOM 780 C CA . ASP A 1 98 ? 7.150 4.235 6.034 1.00 89.94 98 ASP A CA 1
ATOM 781 C C . ASP A 1 98 ? 8.158 3.595 5.078 1.00 89.94 98 ASP A C 1
ATOM 783 O O . ASP A 1 98 ? 9.251 3.196 5.488 1.00 89.94 98 ASP A O 1
ATOM 787 N N . CYS A 1 99 ? 7.807 3.537 3.799 1.00 88.00 99 CYS A N 1
ATOM 788 C CA . CYS A 1 99 ? 8.668 2.991 2.753 1.00 88.00 99 CYS A CA 1
ATOM 789 C C . CYS A 1 99 ? 9.619 4.044 2.163 1.00 88.00 99 CYS A C 1
ATOM 791 O O . CYS A 1 99 ? 10.487 3.693 1.378 1.00 88.00 99 CYS A O 1
ATOM 793 N N . GLN A 1 100 ? 9.482 5.328 2.519 1.00 76.19 100 GLN A N 1
ATOM 794 C CA . GLN A 1 100 ? 10.415 6.376 2.070 1.00 76.19 100 GLN A CA 1
ATOM 795 C C . GLN A 1 100 ? 11.673 6.421 2.942 1.00 76.19 100 GLN A C 1
ATOM 797 O O . GLN A 1 100 ? 12.744 6.811 2.488 1.00 76.19 100 GLN A O 1
ATOM 802 N N . SER A 1 101 ? 11.543 6.006 4.203 1.00 70.06 101 SER A N 1
ATOM 803 C CA . SER A 1 101 ? 12.631 6.001 5.184 1.00 70.06 101 SER A CA 1
ATOM 804 C C . SER A 1 101 ? 13.488 4.725 5.130 1.00 70.06 101 SER A C 1
ATOM 806 O O . SER A 1 101 ? 14.515 4.645 5.803 1.00 70.06 101 SER A O 1
ATOM 808 N N . ILE A 1 102 ? 13.067 3.709 4.364 1.00 64.38 102 ILE A N 1
ATOM 809 C CA . ILE A 1 102 ? 13.731 2.404 4.237 1.00 64.38 102 ILE A CA 1
ATOM 810 C C . ILE A 1 102 ? 13.680 1.985 2.764 1.00 64.38 102 ILE A C 1
ATOM 812 O O . ILE A 1 102 ? 12.581 1.919 2.222 1.00 64.38 102 ILE A O 1
ATOM 816 N N . PRO A 1 103 ? 14.812 1.644 2.114 1.00 63.00 103 PRO A N 1
ATOM 817 C CA . PRO A 1 103 ? 14.788 1.109 0.754 1.00 63.00 103 PRO A CA 1
ATOM 818 C C . PRO A 1 103 ? 13.833 -0.078 0.690 1.00 63.00 103 PRO A C 1
ATOM 820 O O . PRO A 1 103 ? 13.991 -1.015 1.468 1.00 63.00 103 PRO A O 1
ATOM 823 N N . ALA A 1 104 ? 12.845 -0.056 -0.202 1.00 60.72 104 ALA A N 1
ATOM 824 C CA . ALA A 1 104 ? 11.712 -0.968 -0.070 1.00 60.72 104 ALA A CA 1
ATOM 825 C C . ALA A 1 104 ? 12.071 -2.468 -0.204 1.00 60.72 104 ALA A C 1
ATOM 827 O O . ALA A 1 104 ? 11.385 -3.302 0.374 1.00 60.72 104 ALA A O 1
ATOM 828 N N . TRP A 1 105 ? 13.203 -2.831 -0.827 1.00 62.12 105 TRP A N 1
ATOM 829 C CA . TRP A 1 105 ? 13.725 -4.212 -0.800 1.00 62.12 105 TRP A CA 1
ATOM 830 C C . TRP A 1 105 ? 14.265 -4.660 0.577 1.00 62.12 105 TRP A C 1
ATOM 832 O O . TRP A 1 105 ? 14.405 -5.852 0.818 1.00 62.12 105 TRP A O 1
ATOM 842 N N . ARG A 1 106 ? 14.514 -3.724 1.505 1.00 62.91 106 ARG A N 1
ATOM 843 C CA . ARG A 1 106 ? 14.887 -3.959 2.917 1.00 62.91 106 ARG A CA 1
ATOM 844 C C . ARG A 1 106 ? 13.676 -3.964 3.865 1.00 62.91 106 ARG A C 1
ATOM 846 O O . ARG A 1 106 ? 13.852 -3.968 5.084 1.00 62.91 106 ARG A O 1
ATOM 853 N N . CYS A 1 107 ? 12.442 -3.962 3.347 1.00 61.78 107 CYS A N 1
ATOM 854 C CA . CYS A 1 107 ? 11.214 -4.005 4.155 1.00 61.78 107 CYS A CA 1
ATOM 855 C C . CYS A 1 107 ? 10.968 -5.343 4.884 1.00 61.78 107 CYS A C 1
ATOM 857 O O . CYS A 1 107 ? 9.965 -5.474 5.586 1.00 61.78 107 CYS A O 1
ATOM 859 N N . SER A 1 108 ? 11.897 -6.296 4.807 1.00 58.22 108 SER A N 1
ATOM 860 C CA . SER A 1 108 ? 11.935 -7.551 5.573 1.00 58.22 108 SER A CA 1
ATOM 861 C C . SER A 1 108 ? 11.745 -7.312 7.079 1.00 58.22 108 SER A C 1
ATOM 863 O O . SER A 1 108 ? 11.019 -8.036 7.754 1.00 58.22 108 SER A O 1
ATOM 865 N N . LEU A 1 109 ? 12.303 -6.217 7.607 1.00 59.56 109 LEU A N 1
ATOM 866 C CA . LEU A 1 109 ? 12.157 -5.841 9.016 1.00 59.56 109 LEU A CA 1
ATOM 867 C C . LEU A 1 109 ? 10.709 -5.457 9.387 1.00 59.56 109 LEU A C 1
ATOM 869 O O . LEU A 1 109 ? 10.240 -5.778 10.475 1.00 59.56 109 LEU A O 1
ATOM 873 N N . ALA A 1 110 ? 9.979 -4.807 8.477 1.00 59.16 110 ALA A N 1
ATOM 874 C CA . ALA A 1 110 ? 8.572 -4.461 8.681 1.00 59.16 110 ALA A CA 1
ATOM 875 C C . ALA A 1 110 ? 7.678 -5.708 8.698 1.00 59.16 110 ALA A C 1
ATOM 877 O O . ALA A 1 110 ? 6.762 -5.796 9.514 1.00 59.16 110 ALA A O 1
ATOM 878 N N . LYS A 1 111 ? 7.978 -6.688 7.834 1.00 61.03 111 LYS A N 1
ATOM 879 C CA . LYS A 1 111 ? 7.331 -8.005 7.855 1.00 61.03 111 LYS A CA 1
ATOM 880 C C . LYS A 1 111 ? 7.578 -8.706 9.192 1.00 61.03 111 LYS A C 1
ATOM 882 O O . LYS A 1 111 ? 6.622 -9.086 9.856 1.00 61.03 111 LYS A O 1
ATOM 887 N N . TRP A 1 112 ? 8.834 -8.778 9.636 1.00 60.47 112 TRP A N 1
ATOM 888 C CA . TRP A 1 112 ? 9.189 -9.345 10.940 1.00 60.47 112 TRP A CA 1
ATOM 889 C C . TRP A 1 112 ? 8.448 -8.675 12.098 1.00 60.47 112 TRP A C 1
ATOM 891 O O . TRP A 1 112 ? 7.899 -9.376 12.938 1.00 60.47 112 TRP A O 1
ATOM 901 N N . PHE A 1 113 ? 8.361 -7.342 12.133 1.00 58.50 113 PHE A N 1
ATOM 902 C CA . PHE A 1 113 ? 7.609 -6.644 13.182 1.00 58.50 113 PHE A CA 1
ATOM 903 C C . PHE A 1 113 ? 6.099 -6.897 13.119 1.00 58.50 113 PHE A C 1
ATOM 905 O O . PHE A 1 113 ? 5.477 -7.039 14.166 1.00 58.50 113 PHE A O 1
ATOM 912 N N . ALA A 1 114 ? 5.511 -6.987 11.923 1.00 59.81 114 ALA A N 1
ATOM 913 C CA . ALA A 1 114 ? 4.101 -7.345 11.771 1.00 59.81 114 ALA A CA 1
ATOM 914 C C . ALA A 1 114 ? 3.808 -8.788 12.226 1.00 59.81 114 ALA A C 1
ATOM 916 O O . ALA A 1 114 ? 2.734 -9.051 12.759 1.00 59.81 114 ALA A O 1
ATOM 917 N N . MET A 1 115 ? 4.762 -9.706 12.047 1.00 62.03 115 MET A N 1
ATOM 918 C CA . MET A 1 115 ? 4.655 -11.104 12.485 1.00 62.03 115 MET A CA 1
ATOM 919 C C . MET A 1 115 ? 4.967 -11.282 13.982 1.00 62.03 115 MET A C 1
ATOM 921 O O . MET A 1 115 ? 4.392 -12.150 14.633 1.00 62.03 115 MET A O 1
ATOM 925 N N . ALA A 1 116 ? 5.871 -10.468 14.536 1.00 54.81 116 ALA A N 1
ATOM 926 C CA . ALA A 1 116 ? 6.339 -10.556 15.921 1.00 54.81 116 ALA A CA 1
ATOM 927 C C . ALA A 1 116 ? 5.409 -9.884 16.946 1.00 54.81 116 ALA A C 1
ATOM 929 O O . ALA A 1 116 ? 5.628 -10.045 18.146 1.00 54.81 116 ALA A O 1
ATOM 930 N N . ASP A 1 117 ? 4.382 -9.154 16.502 1.00 49.31 117 ASP A N 1
ATOM 931 C CA . ASP A 1 117 ? 3.421 -8.474 17.375 1.00 49.31 117 ASP A CA 1
ATOM 932 C C . ASP A 1 117 ? 1.972 -8.959 17.144 1.00 49.31 117 ASP A C 1
ATOM 934 O O . ASP A 1 117 ? 1.208 -8.327 16.409 1.00 49.31 117 ASP A O 1
ATOM 938 N N . PRO A 1 118 ? 1.545 -10.060 17.797 1.00 47.94 118 PRO A N 1
ATOM 939 C CA . PRO A 1 118 ? 0.158 -10.525 17.750 1.00 47.94 118 PRO A CA 1
ATOM 940 C C . PRO A 1 118 ? -0.840 -9.607 18.481 1.00 47.94 118 PRO A C 1
ATOM 942 O O . PRO A 1 118 ? -2.041 -9.860 18.402 1.00 47.94 118 PRO A O 1
ATOM 945 N N . SER A 1 119 ? -0.380 -8.595 19.236 1.00 45.53 119 SER A N 1
ATOM 946 C CA . SER A 1 119 ? -1.213 -7.804 20.160 1.00 45.53 119 SER A CA 1
ATOM 947 C C . SER A 1 119 ? -1.203 -6.286 19.92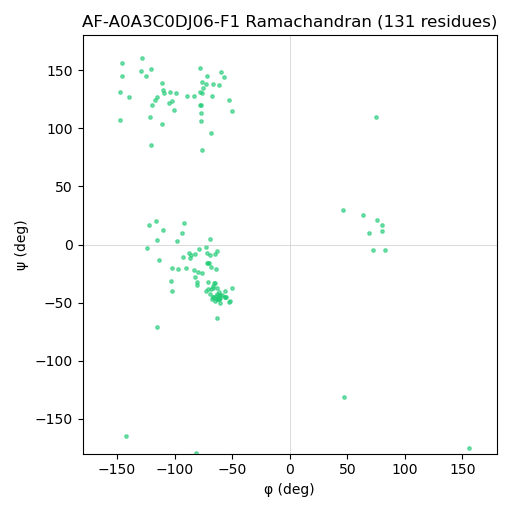1 1.00 45.53 119 SER A C 1
ATOM 949 O O . SER A 1 119 ? -1.974 -5.574 20.567 1.00 45.53 119 SER A O 1
ATOM 951 N N . GLY A 1 120 ? -0.420 -5.776 18.968 1.00 46.72 120 GLY A N 1
ATOM 952 C CA . GLY A 1 120 ? -0.428 -4.379 18.521 1.00 46.72 120 GLY A CA 1
ATOM 953 C C . GLY A 1 120 ? 0.244 -3.381 19.471 1.00 46.72 120 GLY A C 1
ATOM 954 O O . GLY A 1 120 ? -0.063 -2.185 19.411 1.00 46.72 120 GLY A O 1
ATOM 955 N N . LEU A 1 121 ? 1.129 -3.823 20.368 1.00 44.44 121 LEU A N 1
ATOM 956 C CA . LEU A 1 121 ? 1.718 -2.969 21.401 1.00 44.44 121 LEU A CA 1
ATOM 957 C C . LEU A 1 121 ? 3.217 -2.705 21.189 1.00 44.44 121 LEU A C 1
ATOM 959 O O . LEU A 1 121 ? 4.089 -3.452 21.616 1.00 44.44 121 LEU A O 1
ATOM 963 N N . ARG A 1 122 ? 3.454 -1.477 20.702 1.00 44.47 122 ARG A N 1
ATOM 964 C CA . ARG A 1 122 ? 4.679 -0.655 20.758 1.00 44.47 122 ARG A CA 1
ATOM 965 C C . ARG A 1 122 ? 5.826 -1.047 19.827 1.00 44.47 122 ARG A C 1
ATOM 967 O O . ARG A 1 122 ? 6.673 -1.852 20.178 1.00 44.47 122 ARG A O 1
ATOM 974 N N . LEU A 1 123 ? 6.038 -0.193 18.822 1.00 39.53 123 LEU A N 1
ATOM 975 C CA . LEU A 1 123 ? 7.374 0.322 18.501 1.00 39.53 123 LEU A CA 1
ATOM 976 C C . LEU A 1 123 ? 7.281 1.752 17.953 1.00 39.53 123 LEU A C 1
ATOM 978 O O . LEU A 1 123 ? 6.866 2.005 16.826 1.00 39.53 123 LEU A O 1
ATOM 982 N N . ASN A 1 124 ? 7.697 2.714 18.781 1.00 38.44 124 ASN A N 1
ATOM 983 C CA . ASN A 1 124 ? 7.968 4.084 18.352 1.00 38.44 124 ASN A CA 1
ATOM 984 C C 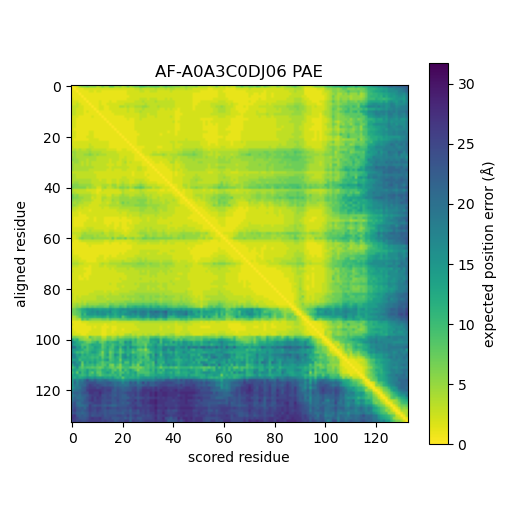. ASN A 1 124 ? 9.208 4.072 17.441 1.00 38.44 124 ASN A C 1
ATOM 986 O O . ASN A 1 124 ? 10.348 4.113 17.909 1.00 38.44 124 ASN A O 1
ATOM 990 N N . TYR A 1 125 ? 8.969 4.026 16.131 1.00 42.59 125 TYR A N 1
ATOM 991 C CA . TYR A 1 125 ? 9.956 3.800 15.066 1.00 42.59 125 TYR A CA 1
ATOM 992 C C . TYR A 1 125 ? 11.051 4.882 14.938 1.00 42.59 125 TYR A C 1
ATOM 994 O O . TY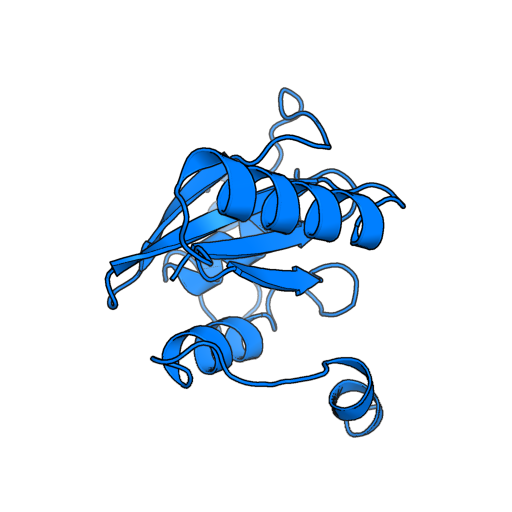R A 1 125 ? 12.012 4.723 14.191 1.00 42.59 125 TYR A O 1
ATOM 1002 N N . ARG A 1 126 ? 10.972 5.979 15.707 1.00 34.78 126 ARG A N 1
ATOM 1003 C CA . ARG A 1 126 ? 11.958 7.075 15.660 1.00 34.78 126 ARG A CA 1
ATOM 1004 C C . ARG A 1 126 ? 13.338 6.737 16.238 1.00 34.78 126 ARG A C 1
ATOM 1006 O O . ARG A 1 126 ? 14.269 7.496 15.986 1.00 34.78 126 ARG A O 1
ATOM 1013 N N . LYS A 1 127 ? 13.502 5.654 17.010 1.00 33.81 127 LYS A N 1
ATOM 1014 C CA . LYS A 1 127 ? 14.786 5.357 17.683 1.00 33.81 127 LYS A CA 1
ATOM 1015 C C . LYS A 1 127 ? 15.649 4.276 17.024 1.00 33.81 127 LYS A C 1
ATOM 1017 O O . LYS A 1 127 ? 16.849 4.290 17.257 1.00 33.81 127 LYS A O 1
ATOM 1022 N N . SER A 1 128 ? 15.097 3.393 16.187 1.00 37.84 128 SER A N 1
ATOM 1023 C CA . SER A 1 128 ? 15.849 2.212 15.722 1.00 37.84 128 SER A CA 1
ATOM 1024 C C . SER A 1 128 ? 16.649 2.412 14.428 1.00 37.84 128 SER A C 1
ATOM 1026 O O . SER A 1 128 ? 17.572 1.650 14.173 1.00 37.84 128 SER A O 1
ATOM 1028 N N . ILE A 1 129 ? 16.331 3.416 13.601 1.00 37.94 129 ILE A N 1
ATOM 1029 C CA . ILE A 1 129 ? 17.033 3.614 12.314 1.00 37.94 129 ILE A CA 1
ATOM 1030 C C . ILE A 1 129 ? 18.390 4.314 12.503 1.00 37.94 129 ILE A C 1
ATOM 1032 O O . ILE A 1 129 ? 19.304 4.114 11.710 1.00 37.94 129 ILE A O 1
ATOM 1036 N N . LYS A 1 130 ? 18.578 5.075 13.591 1.00 32.16 130 LYS A N 1
ATOM 1037 C CA . LYS A 1 130 ? 19.854 5.757 13.870 1.00 32.16 130 LYS A CA 1
ATOM 1038 C C . LYS A 1 130 ? 20.997 4.824 14.294 1.00 32.16 130 LYS A C 1
ATOM 1040 O O . LYS A 1 130 ? 22.113 5.305 14.413 1.00 32.16 130 LYS A O 1
ATOM 1045 N N . SER A 1 131 ? 20.749 3.533 14.526 1.00 30.72 131 SER A N 1
ATOM 1046 C CA . SER A 1 131 ? 21.798 2.572 14.905 1.00 30.72 131 SER A CA 1
ATOM 1047 C C . SER A 1 131 ? 22.337 1.738 13.738 1.00 30.72 131 SER A C 1
ATOM 1049 O O . SER A 1 131 ? 23.143 0.846 13.969 1.00 30.72 131 SER A O 1
ATOM 1051 N N . PHE A 1 132 ? 21.878 1.990 12.507 1.00 34.06 132 PHE A N 1
ATOM 1052 C CA . PHE A 1 132 ? 22.307 1.270 11.298 1.00 34.06 132 PHE A CA 1
ATOM 1053 C C . PHE A 1 132 ? 22.892 2.195 10.216 1.00 34.06 132 PHE A C 1
ATOM 1055 O O . PHE A 1 132 ? 22.974 1.792 9.054 1.00 34.06 132 PHE A O 1
ATOM 1062 N N . ALA A 1 133 ? 23.260 3.425 10.591 1.00 33.56 133 ALA A N 1
ATOM 1063 C CA . ALA A 1 133 ? 24.004 4.362 9.752 1.00 33.56 133 ALA A 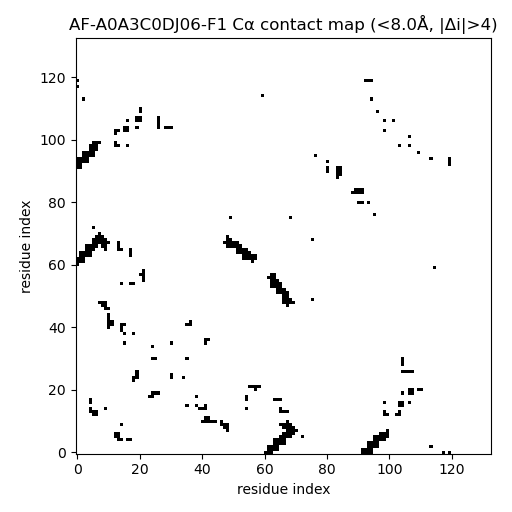CA 1
ATOM 1064 C C . ALA A 1 133 ? 25.485 4.349 10.136 1.00 33.56 133 ALA A C 1
ATOM 1066 O O . ALA A 1 133 ? 25.755 4.308 11.358 1.00 33.56 133 ALA A O 1
#